Protein AF-A0A3C1BWC9-F1 (afdb_monomer_lite)

Sequence (144 aa):
LRQGKELYAQNLLEGIDTAGIYCAEALERRRLLLLGQVSGEPRAAAGLPSLDEELLLRAREALAENDPSRAARLLDAMEVRDSPRWMLLRGLACMGRKEYADAVSCLRLAEGSFPEQAIPKLELCYRELKDYQNAYFYACKQKK

Secondary structure (DSSP, 8-state):
-HHHHHHHHHHHHHT---TT-TTHHHHHHHH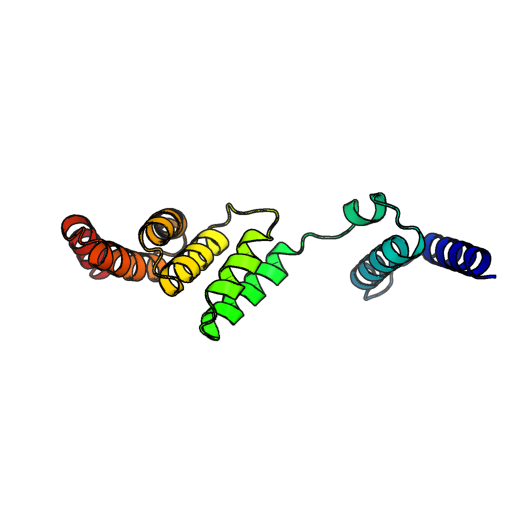HHHHHHHH--GGGGGGSPP-HHHHHHHHHHHHHTT-HHHHHHHHTT-S---SHHHHHHHHHHHHHTT-HHHHHHHHHHHTTT-HHHHHHHHHHHHHHTT-HHHHHHHHHHHT-

Structure (mmCIF, N/CA/C/O backbone):
data_AF-A0A3C1BWC9-F1
#
_entry.id   AF-A0A3C1BWC9-F1
#
loop_
_atom_site.group_PDB
_atom_site.id
_atom_site.type_symbol
_atom_site.label_atom_id
_atom_site.label_alt_id
_atom_site.label_comp_id
_atom_site.label_asym_id
_atom_site.label_entity_id
_atom_site.label_seq_id
_atom_site.pdbx_PDB_ins_code
_atom_site.Cartn_x
_atom_site.Cartn_y
_atom_site.Cartn_z
_atom_site.occupancy
_atom_site.B_iso_or_equiv
_atom_site.auth_seq_id
_atom_site.auth_comp_id
_atom_site.auth_asym_id
_atom_site.auth_atom_id
_atom_site.pdbx_PDB_model_num
ATOM 1 N N . LEU A 1 1 ? 20.214 12.721 -40.515 1.00 63.00 1 LEU A N 1
ATOM 2 C CA . LEU A 1 1 ? 21.241 12.546 -39.452 1.00 63.00 1 LEU A CA 1
ATOM 3 C C . LEU A 1 1 ? 20.676 11.974 -38.146 1.00 63.00 1 LEU A C 1
ATOM 5 O O . LEU A 1 1 ? 21.278 11.032 -37.657 1.00 63.00 1 LEU A O 1
ATOM 9 N N . ARG A 1 2 ? 19.567 12.484 -37.575 1.00 63.06 2 ARG A N 1
ATOM 10 C CA . ARG A 1 2 ? 18.980 11.937 -36.323 1.00 63.06 2 ARG A CA 1
A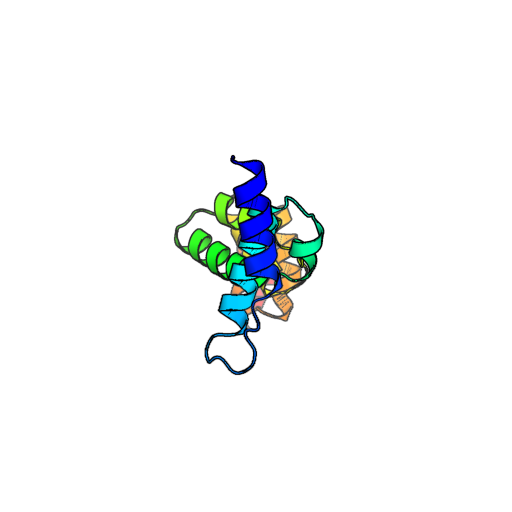TOM 11 C C . ARG A 1 2 ? 18.447 10.502 -36.458 1.00 63.06 2 ARG A C 1
ATOM 13 O O . ARG A 1 2 ? 18.918 9.638 -35.737 1.00 63.06 2 ARG A O 1
ATOM 20 N N . GLN A 1 3 ? 17.628 10.233 -37.475 1.00 66.69 3 GLN A N 1
ATOM 21 C CA . GLN A 1 3 ? 17.082 8.890 -37.742 1.00 66.69 3 GLN A CA 1
ATOM 22 C C . GLN A 1 3 ? 18.167 7.808 -37.917 1.00 66.69 3 GLN A C 1
ATOM 24 O O . GLN A 1 3 ? 18.030 6.696 -37.426 1.00 66.69 3 GLN A O 1
ATOM 29 N N . GLY A 1 4 ? 19.299 8.138 -38.550 1.00 77.19 4 GLY A N 1
ATOM 30 C CA . GLY A 1 4 ? 20.422 7.199 -38.686 1.00 77.19 4 GLY A CA 1
ATOM 31 C C . GLY A 1 4 ? 21.150 6.902 -37.368 1.00 77.19 4 GLY A C 1
ATOM 32 O O . GLY A 1 4 ? 21.713 5.825 -37.214 1.00 77.19 4 GLY A O 1
ATOM 33 N N . LYS A 1 5 ? 21.126 7.834 -36.404 1.00 81.75 5 LYS A N 1
ATOM 34 C CA . LYS A 1 5 ? 21.700 7.625 -35.065 1.00 81.75 5 LYS A CA 1
ATOM 35 C C . LYS A 1 5 ? 20.786 6.774 -34.184 1.00 81.75 5 LYS A C 1
ATOM 37 O O . LYS A 1 5 ? 21.292 5.967 -33.416 1.00 81.75 5 LYS A O 1
ATOM 42 N N . GLU A 1 6 ? 19.473 6.943 -34.310 1.00 82.62 6 GLU A N 1
ATOM 43 C CA . GLU A 1 6 ? 18.463 6.160 -33.582 1.00 82.62 6 GLU A CA 1
ATOM 44 C C . GLU A 1 6 ? 18.486 4.691 -34.019 1.00 82.62 6 GLU A C 1
ATOM 46 O O . GLU A 1 6 ? 18.615 3.813 -33.172 1.00 82.62 6 GLU A O 1
ATOM 51 N N . LEU A 1 7 ? 18.513 4.425 -35.330 1.00 82.88 7 LEU A N 1
ATOM 52 C CA . LEU A 1 7 ? 18.653 3.064 -35.870 1.00 82.88 7 LEU A CA 1
ATOM 53 C C . LEU A 1 7 ? 19.965 2.393 -35.437 1.00 82.88 7 LEU A C 1
ATOM 55 O O . LEU A 1 7 ? 19.985 1.219 -35.079 1.00 82.88 7 LEU A O 1
ATOM 59 N N . TYR A 1 8 ? 21.071 3.143 -35.427 1.00 85.12 8 TYR A N 1
ATOM 60 C CA . TYR A 1 8 ? 22.351 2.633 -34.937 1.00 85.12 8 TYR A CA 1
ATOM 61 C C . TYR A 1 8 ? 22.305 2.295 -33.439 1.00 85.12 8 TYR A C 1
ATOM 63 O O . TYR A 1 8 ? 22.788 1.241 -33.028 1.00 85.12 8 TYR A O 1
ATOM 71 N N . ALA A 1 9 ? 21.708 3.169 -32.624 1.00 85.69 9 ALA A N 1
ATOM 72 C CA . ALA A 1 9 ? 21.559 2.947 -31.189 1.00 85.69 9 ALA A CA 1
ATOM 73 C C . ALA A 1 9 ? 20.651 1.747 -30.884 1.00 85.69 9 ALA A C 1
ATOM 75 O O . ALA A 1 9 ? 20.970 0.964 -29.992 1.00 85.69 9 ALA A O 1
ATOM 76 N N . GLN A 1 10 ? 19.568 1.570 -31.643 1.00 85.88 10 GLN A N 1
ATOM 77 C CA . GLN A 1 10 ? 18.687 0.412 -31.528 1.00 85.88 10 GLN A CA 1
ATOM 78 C C . GLN A 1 10 ? 19.434 -0.892 -31.833 1.00 85.88 10 GLN A C 1
ATOM 80 O O . GLN A 1 10 ? 19.458 -1.777 -30.984 1.00 85.88 10 GLN A O 1
ATOM 85 N N . ASN A 1 11 ? 20.123 -0.976 -32.977 1.00 87.12 11 ASN A N 1
ATOM 86 C CA . ASN A 1 11 ? 20.897 -2.166 -33.353 1.00 87.12 11 ASN A CA 1
ATOM 87 C C . ASN A 1 11 ? 21.972 -2.511 -32.311 1.00 87.12 11 ASN A C 1
ATOM 89 O O . ASN A 1 11 ? 22.199 -3.682 -32.011 1.00 87.12 11 ASN A O 1
ATOM 93 N N . LEU A 1 12 ? 22.629 -1.492 -31.743 1.00 89.00 12 LEU A N 1
ATOM 94 C CA . LEU A 1 12 ? 23.609 -1.691 -30.679 1.00 89.00 12 LEU A CA 1
ATOM 95 C C . LEU A 1 12 ? 22.951 -2.302 -29.442 1.00 89.00 12 LEU A C 1
ATOM 97 O O . LEU A 1 12 ? 23.474 -3.265 -28.900 1.00 89.00 12 LEU A O 1
ATOM 101 N N . LEU A 1 13 ? 21.816 -1.756 -29.003 1.00 87.25 13 LEU A N 1
ATOM 102 C CA . LEU A 1 13 ? 21.103 -2.255 -27.833 1.00 87.25 13 LEU A CA 1
ATOM 103 C C . LEU A 1 13 ? 20.559 -3.670 -28.069 1.00 87.25 13 LEU A C 1
ATOM 105 O O . LEU A 1 13 ? 20.697 -4.512 -27.191 1.00 87.25 13 LEU A O 1
ATOM 109 N N . GLU A 1 14 ? 20.004 -3.980 -29.239 1.00 86.19 14 GLU A N 1
ATOM 110 C CA . GLU A 1 14 ? 19.494 -5.319 -29.575 1.00 86.19 14 GLU A CA 1
ATOM 111 C C . GLU A 1 14 ? 20.596 -6.392 -29.607 1.00 86.19 14 GLU A C 1
ATOM 113 O O . GLU A 1 14 ? 20.341 -7.532 -29.227 1.00 86.19 14 GLU A O 1
ATOM 118 N N . GLY A 1 15 ? 21.831 -6.027 -29.963 1.00 83.62 15 GLY A N 1
ATOM 119 C CA . GLY A 1 15 ? 22.965 -6.953 -30.032 1.00 83.62 15 GLY A CA 1
ATOM 120 C C . GLY A 1 15 ? 23.706 -7.225 -28.716 1.00 83.62 15 GLY A C 1
ATOM 121 O O . GLY A 1 15 ? 24.631 -8.034 -28.717 1.00 83.62 15 GLY A O 1
ATOM 122 N N . ILE A 1 16 ? 23.362 -6.556 -27.607 1.00 84.81 16 ILE A N 1
ATOM 123 C CA . ILE A 1 16 ? 24.042 -6.770 -26.317 1.00 84.81 16 ILE A CA 1
ATOM 124 C C . ILE A 1 16 ? 23.584 -8.092 -25.693 1.00 84.81 16 ILE A C 1
ATOM 126 O O . ILE A 1 16 ? 22.400 -8.266 -25.408 1.00 84.81 16 ILE A O 1
ATOM 130 N N . ASP A 1 17 ? 24.547 -8.968 -25.408 1.00 82.75 17 ASP A N 1
ATOM 131 C CA . ASP A 1 17 ? 24.380 -10.126 -24.530 1.00 82.75 17 ASP A CA 1
ATOM 132 C C . ASP A 1 17 ? 24.937 -9.795 -23.137 1.00 82.75 17 ASP A C 1
ATOM 134 O O . ASP A 1 17 ? 26.096 -9.399 -22.988 1.00 82.75 17 ASP A O 1
ATOM 138 N N . THR A 1 18 ? 24.088 -9.901 -22.117 1.00 80.00 18 THR A N 1
ATOM 139 C CA . THR A 1 18 ? 24.426 -9.618 -20.715 1.00 80.00 18 THR A CA 1
ATOM 140 C C . THR A 1 18 ? 24.642 -10.891 -19.888 1.00 80.00 18 THR A C 1
ATOM 142 O O . THR A 1 18 ? 24.887 -10.801 -18.680 1.00 80.00 18 THR A O 1
ATOM 145 N N . ALA A 1 19 ? 24.585 -12.076 -20.510 1.00 78.50 19 ALA A N 1
ATOM 146 C CA . ALA A 1 19 ? 24.716 -13.353 -19.821 1.00 78.50 19 ALA A CA 1
ATOM 147 C C . ALA A 1 19 ? 26.056 -13.485 -19.070 1.00 78.50 19 ALA A C 1
ATOM 149 O O . ALA A 1 19 ? 27.131 -13.190 -19.588 1.00 78.50 19 ALA A O 1
ATOM 150 N N . GLY A 1 20 ? 25.992 -13.951 -17.819 1.00 80.06 20 GLY A N 1
ATOM 151 C CA . GLY A 1 20 ? 27.175 -14.225 -16.992 1.00 80.06 20 GLY A CA 1
ATOM 152 C C . GLY A 1 20 ? 27.821 -13.004 -16.322 1.00 80.06 20 GLY A C 1
ATOM 153 O O . GLY A 1 20 ? 28.817 -13.159 -15.617 1.00 80.06 20 GLY A O 1
ATOM 154 N N . ILE A 1 21 ? 27.265 -11.799 -16.489 1.00 88.06 21 ILE A N 1
ATOM 155 C CA . ILE A 1 21 ? 27.761 -10.582 -15.831 1.00 88.06 21 ILE A CA 1
ATOM 156 C C . ILE A 1 21 ? 27.139 -10.449 -14.431 1.00 88.06 21 ILE A C 1
ATOM 158 O O . ILE A 1 21 ? 25.937 -10.625 -14.257 1.00 88.06 21 ILE A O 1
ATOM 162 N N . TYR A 1 22 ? 27.943 -10.051 -13.438 1.00 81.69 22 TYR A N 1
ATOM 163 C CA . TYR A 1 22 ? 27.532 -9.858 -12.032 1.00 81.69 22 TYR A CA 1
ATOM 164 C C . TYR A 1 22 ? 26.291 -8.952 -11.834 1.00 81.69 22 TYR A C 1
ATOM 166 O O . TYR A 1 22 ? 25.583 -9.092 -10.845 1.00 81.69 22 TYR A O 1
ATOM 174 N N . CYS A 1 23 ? 25.985 -8.064 -12.788 1.00 85.25 23 CYS A N 1
ATOM 175 C CA . CYS A 1 23 ? 24.826 -7.161 -12.762 1.00 85.25 23 CYS A CA 1
ATOM 176 C C . CYS A 1 23 ? 23.882 -7.352 -13.965 1.00 85.25 23 CYS A C 1
ATOM 178 O O . CYS A 1 23 ? 23.272 -6.377 -14.413 1.00 85.25 23 CYS A O 1
ATOM 180 N N . ALA A 1 24 ? 23.792 -8.566 -14.519 1.00 87.31 24 ALA A N 1
ATOM 181 C CA . ALA A 1 24 ? 23.034 -8.844 -15.743 1.00 87.31 24 ALA A CA 1
ATOM 182 C C . ALA A 1 24 ? 21.596 -8.292 -15.700 1.00 87.31 24 ALA A C 1
ATOM 184 O O . ALA A 1 24 ? 21.199 -7.561 -16.600 1.00 87.31 24 ALA A O 1
ATOM 185 N N . GLU A 1 25 ? 20.851 -8.528 -14.617 1.00 85.38 25 GLU A N 1
ATOM 186 C CA . GLU A 1 25 ? 19.454 -8.081 -14.479 1.00 85.38 25 GLU A CA 1
ATOM 187 C C . GLU A 1 25 ? 19.299 -6.552 -14.477 1.00 85.38 25 GLU A C 1
ATOM 189 O O . GLU A 1 25 ? 18.413 -5.996 -15.130 1.00 85.38 25 GLU A O 1
ATOM 194 N N . ALA A 1 26 ? 20.182 -5.841 -13.769 1.00 87.19 26 ALA A N 1
ATOM 195 C CA . ALA A 1 26 ? 20.150 -4.381 -13.712 1.00 87.19 26 ALA A CA 1
ATOM 196 C C . ALA A 1 26 ? 20.517 -3.753 -15.067 1.00 87.19 26 ALA A C 1
ATOM 198 O O . ALA A 1 26 ? 19.925 -2.747 -15.475 1.00 87.19 26 ALA A O 1
ATOM 199 N N . LEU A 1 27 ? 21.479 -4.356 -15.773 1.00 88.94 27 LEU A N 1
ATOM 200 C CA . LEU A 1 27 ? 21.873 -3.952 -17.121 1.00 88.94 27 LEU A CA 1
ATOM 201 C C . LEU A 1 27 ? 20.758 -4.226 -18.129 1.00 88.94 27 LEU A C 1
ATOM 203 O O . LEU A 1 27 ? 20.469 -3.355 -18.947 1.00 88.94 27 LEU A O 1
ATOM 207 N N . GLU A 1 28 ? 20.084 -5.369 -18.022 1.00 88.25 28 GLU A N 1
ATOM 208 C CA . GLU A 1 28 ? 18.958 -5.724 -18.883 1.00 88.25 28 GLU A CA 1
ATOM 209 C C . GLU A 1 28 ? 17.777 -4.769 -18.679 1.00 88.25 28 GLU A C 1
ATOM 211 O O . GLU A 1 28 ? 17.258 -4.198 -19.639 1.00 88.25 28 GLU A O 1
ATOM 216 N N . ARG A 1 29 ? 17.425 -4.459 -17.423 1.00 88.44 29 ARG A N 1
ATOM 217 C CA . ARG A 1 29 ? 16.418 -3.430 -17.113 1.00 88.44 29 ARG A CA 1
ATOM 218 C C . ARG A 1 29 ? 16.784 -2.089 -17.753 1.00 88.44 29 ARG A C 1
ATOM 220 O O . ARG A 1 29 ? 15.933 -1.428 -18.349 1.00 88.44 29 ARG A O 1
ATOM 227 N N . ARG A 1 30 ? 18.049 -1.663 -17.652 1.00 88.88 30 ARG A N 1
ATOM 228 C CA . ARG A 1 30 ? 18.507 -0.400 -18.253 1.00 88.88 30 ARG A CA 1
ATOM 229 C C . ARG A 1 30 ? 18.454 -0.438 -19.779 1.00 88.88 30 ARG A C 1
ATOM 231 O O . ARG A 1 30 ? 18.047 0.555 -20.381 1.00 88.88 30 ARG A O 1
ATOM 238 N N . ARG A 1 31 ? 18.843 -1.556 -20.388 1.00 88.50 31 ARG A N 1
ATOM 239 C CA . ARG A 1 31 ? 18.776 -1.794 -21.831 1.00 88.50 31 ARG A CA 1
ATOM 240 C C . ARG A 1 31 ? 17.341 -1.668 -22.339 1.00 88.50 31 ARG A C 1
ATOM 242 O O . ARG A 1 31 ? 17.113 -0.898 -23.265 1.00 88.50 31 ARG A O 1
ATOM 249 N N . LEU A 1 32 ? 16.378 -2.321 -21.687 1.00 88.38 32 LEU A N 1
ATOM 250 C CA . LEU A 1 32 ? 14.954 -2.233 -22.034 1.00 88.38 32 LEU A CA 1
ATOM 251 C C . LEU A 1 32 ? 14.408 -0.801 -21.929 1.00 88.38 32 LEU A C 1
ATOM 253 O O . LEU A 1 32 ? 13.709 -0.338 -22.830 1.00 88.38 32 LEU A O 1
ATOM 257 N N . LEU A 1 33 ? 14.772 -0.063 -20.873 1.00 89.38 33 LEU A N 1
ATOM 258 C CA . LEU A 1 33 ? 14.383 1.347 -20.725 1.00 89.38 33 LEU A CA 1
ATOM 259 C C . LEU A 1 33 ? 14.940 2.228 -21.852 1.00 89.38 33 LEU A C 1
ATOM 261 O O . LEU A 1 33 ? 14.235 3.100 -22.354 1.00 89.38 33 LEU A O 1
ATOM 265 N N . LEU A 1 34 ? 16.198 2.012 -22.248 1.00 89.56 34 LEU A N 1
ATOM 266 C CA . LEU A 1 34 ? 16.821 2.749 -23.350 1.00 89.56 34 LEU A CA 1
ATOM 267 C C . LEU A 1 34 ? 16.204 2.376 -24.701 1.00 89.56 34 LEU A C 1
ATOM 269 O O . LEU A 1 34 ? 15.958 3.264 -25.512 1.00 89.56 34 LEU A O 1
ATOM 273 N N . LEU A 1 35 ? 15.901 1.094 -24.924 1.00 87.50 35 LEU A N 1
ATOM 274 C CA . LEU A 1 35 ? 15.201 0.636 -26.125 1.00 87.50 35 LEU A CA 1
ATOM 275 C C . LEU A 1 35 ? 13.852 1.343 -26.268 1.00 87.50 35 LEU A C 1
ATOM 277 O O . LEU A 1 35 ? 13.605 1.956 -27.301 1.00 87.50 35 LEU A O 1
ATOM 281 N N . GLY A 1 36 ? 13.036 1.371 -25.209 1.00 86.44 36 GLY A N 1
ATOM 282 C CA . GLY A 1 36 ? 11.754 2.083 -25.222 1.00 86.44 36 GLY A CA 1
ATOM 283 C C . GLY A 1 36 ? 11.877 3.586 -25.519 1.00 86.44 36 GLY A C 1
ATOM 284 O O . GLY A 1 36 ? 10.993 4.158 -26.150 1.00 86.44 36 GLY A O 1
ATOM 285 N N . GLN A 1 37 ? 12.982 4.230 -25.122 1.00 85.44 37 GLN A N 1
ATOM 286 C CA . GLN A 1 37 ? 13.248 5.643 -25.428 1.00 85.44 37 GLN A CA 1
ATOM 287 C C . GLN A 1 37 ? 13.665 5.886 -26.884 1.00 85.44 37 GLN A C 1
ATOM 289 O O . GLN A 1 37 ? 13.359 6.946 -27.426 1.00 85.44 37 GLN A O 1
ATOM 294 N N . VAL A 1 38 ? 14.389 4.944 -27.497 1.00 85.00 38 VAL A N 1
ATOM 295 C CA . VAL A 1 38 ? 14.936 5.087 -28.856 1.00 85.00 38 VAL A CA 1
ATOM 296 C C . VAL A 1 38 ? 13.924 4.671 -29.917 1.00 85.00 38 VAL A C 1
ATOM 298 O O . VAL A 1 38 ? 13.749 5.389 -30.897 1.00 85.00 38 VAL A O 1
ATOM 301 N N . SER A 1 39 ? 13.265 3.524 -29.738 1.00 71.31 39 SER A N 1
ATOM 302 C CA . SER A 1 39 ? 12.367 2.960 -30.750 1.00 71.31 39 SER A CA 1
ATOM 303 C C . SER A 1 39 ? 10.903 3.350 -30.544 1.00 71.31 39 SER A C 1
ATOM 305 O O . SER A 1 39 ? 10.099 3.217 -31.464 1.00 71.31 39 SER A O 1
ATOM 307 N N . GLY A 1 40 ? 10.533 3.828 -29.348 1.00 65.81 40 GLY A N 1
ATOM 308 C CA . GLY A 1 40 ? 9.135 4.076 -28.985 1.00 65.81 40 GLY A CA 1
ATOM 309 C C . GLY A 1 40 ? 8.275 2.806 -28.985 1.00 65.81 40 GLY A C 1
ATOM 310 O O . GLY A 1 40 ? 7.048 2.904 -28.937 1.00 65.81 40 GLY A O 1
ATOM 311 N N . GLU A 1 41 ? 8.886 1.616 -29.067 1.00 62.28 41 GLU A N 1
ATOM 312 C CA . GLU A 1 41 ? 8.131 0.375 -29.165 1.00 62.28 41 GLU A CA 1
ATOM 313 C C . GLU A 1 41 ? 7.490 -0.004 -27.819 1.00 62.28 41 GLU A C 1
ATOM 315 O O . GLU A 1 41 ? 8.192 -0.184 -26.818 1.00 62.28 41 GLU A O 1
ATOM 320 N N . PRO A 1 42 ? 6.164 -0.238 -27.784 1.00 59.38 42 PRO A N 1
ATOM 321 C CA . PRO A 1 42 ? 5.443 -0.591 -26.559 1.00 59.38 42 PRO A CA 1
ATOM 322 C C . PRO A 1 42 ? 5.805 -1.984 -26.020 1.00 59.38 42 PRO A C 1
ATOM 324 O O . PRO A 1 42 ? 5.446 -2.328 -24.897 1.00 59.38 42 PRO A O 1
ATOM 327 N N . ARG A 1 43 ? 6.522 -2.803 -26.801 1.00 63.12 43 ARG A N 1
ATOM 328 C CA . ARG A 1 43 ? 6.872 -4.187 -26.446 1.00 63.12 43 ARG A CA 1
ATOM 329 C C . ARG A 1 43 ? 7.983 -4.285 -25.402 1.00 63.12 43 ARG A C 1
ATOM 331 O O . ARG A 1 43 ? 8.006 -5.261 -24.660 1.00 63.12 43 ARG A O 1
ATOM 338 N N . ALA A 1 44 ? 8.846 -3.273 -25.286 1.00 67.81 44 ALA A N 1
ATOM 339 C CA . ALA A 1 44 ? 9.927 -3.271 -24.296 1.00 67.81 44 ALA A CA 1
ATOM 340 C C . ALA A 1 44 ? 9.405 -3.232 -22.846 1.00 67.81 44 ALA A C 1
ATOM 342 O O . ALA A 1 44 ? 10.076 -3.715 -21.937 1.00 67.81 44 ALA A O 1
ATOM 343 N N . ALA A 1 45 ? 8.193 -2.705 -22.631 1.00 71.12 45 ALA A N 1
ATOM 344 C CA . ALA A 1 45 ? 7.593 -2.601 -21.304 1.00 71.12 45 ALA A CA 1
ATOM 345 C C . ALA A 1 45 ? 7.240 -3.966 -20.692 1.00 71.12 45 ALA A C 1
ATOM 347 O O . ALA A 1 45 ? 7.346 -4.124 -19.483 1.00 71.12 45 ALA A O 1
ATOM 348 N N . ALA A 1 46 ? 6.887 -4.966 -21.509 1.00 78.44 46 ALA A N 1
ATOM 349 C CA . ALA A 1 46 ? 6.505 -6.294 -21.020 1.00 78.44 46 ALA A CA 1
ATOM 350 C C . ALA A 1 46 ? 7.667 -7.065 -20.365 1.00 78.44 46 ALA A C 1
ATOM 352 O O . ALA A 1 46 ? 7.428 -7.992 -19.598 1.00 78.44 46 ALA A O 1
ATOM 353 N N . GLY A 1 47 ? 8.916 -6.697 -20.674 1.00 80.69 47 GLY A N 1
ATOM 354 C CA . GLY A 1 47 ? 10.110 -7.281 -20.059 1.00 80.69 47 GLY A CA 1
ATOM 355 C C . GLY A 1 47 ? 10.573 -6.562 -18.790 1.00 80.69 47 GLY A C 1
ATOM 356 O O . GLY A 1 47 ? 11.539 -7.001 -18.168 1.00 80.69 47 GLY A O 1
ATOM 357 N N . LEU A 1 48 ? 9.940 -5.445 -18.414 1.00 86.00 48 LEU A N 1
ATOM 358 C CA . LEU A 1 48 ? 10.307 -4.725 -17.199 1.00 86.00 48 LEU A CA 1
ATOM 359 C C . LEU A 1 48 ? 9.696 -5.413 -15.970 1.00 86.00 48 LEU A C 1
ATOM 361 O O . LEU A 1 48 ? 8.536 -5.821 -16.012 1.00 86.00 48 LEU A O 1
ATOM 365 N N . PRO A 1 49 ? 10.449 -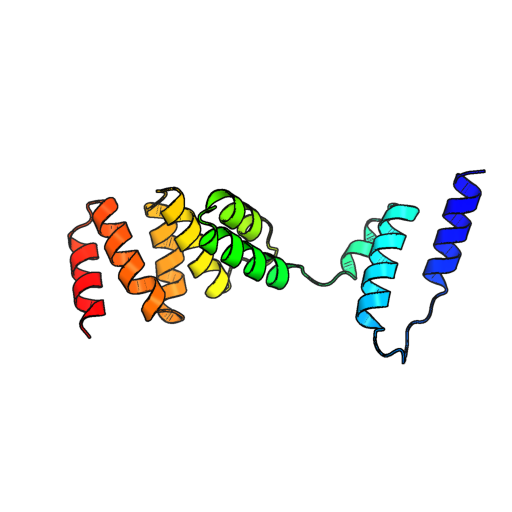5.522 -14.862 1.00 88.94 49 PRO A N 1
ATOM 366 C CA . PRO A 1 49 ? 9.888 -6.008 -13.611 1.00 88.94 49 PRO A CA 1
ATOM 367 C C . PRO A 1 49 ? 8.864 -5.010 -13.057 1.00 88.94 49 PRO A C 1
ATOM 369 O O . PRO A 1 49 ? 8.970 -3.801 -13.296 1.00 88.94 49 PRO A O 1
ATOM 372 N N . SER A 1 50 ? 7.915 -5.522 -12.270 1.00 91.25 50 SER A N 1
ATOM 373 C CA . SER A 1 50 ? 6.959 -4.694 -11.530 1.00 91.25 50 SER A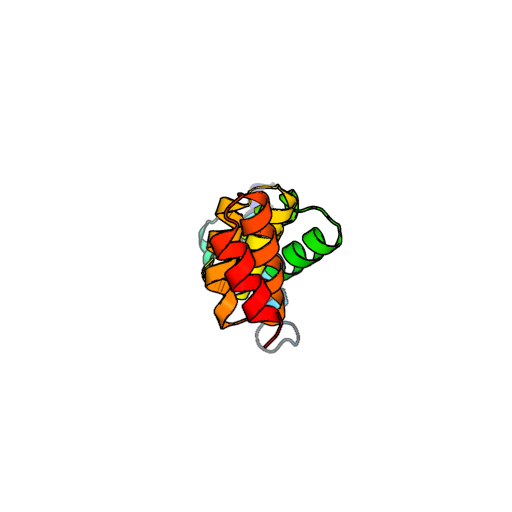 CA 1
ATOM 374 C C . SER A 1 50 ? 7.680 -3.730 -10.583 1.00 91.25 50 SER A C 1
ATOM 376 O O . SER A 1 50 ? 8.734 -4.057 -10.034 1.00 91.25 50 SER A O 1
ATOM 378 N N . LEU A 1 51 ? 7.100 -2.544 -10.387 1.00 93.81 51 LEU A N 1
ATOM 379 C CA . LEU A 1 51 ? 7.622 -1.498 -9.496 1.00 93.81 51 LEU A CA 1
ATOM 380 C C . LEU A 1 51 ? 6.987 -1.526 -8.099 1.00 93.81 51 LEU A C 1
ATOM 382 O O . LEU A 1 51 ? 7.216 -0.626 -7.290 1.00 93.81 51 LEU A O 1
ATOM 386 N N . ASP A 1 52 ? 6.137 -2.514 -7.833 1.00 95.75 52 ASP A N 1
ATOM 387 C CA . ASP A 1 52 ? 5.257 -2.548 -6.669 1.00 95.75 52 ASP A CA 1
ATOM 388 C C . ASP A 1 52 ? 6.015 -2.526 -5.330 1.00 95.75 52 ASP A C 1
ATOM 390 O O . ASP A 1 52 ? 5.607 -1.821 -4.404 1.00 95.75 52 ASP A O 1
ATOM 394 N N . GLU A 1 53 ? 7.158 -3.209 -5.224 1.00 94.25 53 GLU A N 1
ATOM 395 C CA . GLU A 1 53 ? 7.998 -3.174 -4.016 1.00 94.25 53 GLU A CA 1
ATOM 396 C C . GLU A 1 53 ? 8.648 -1.794 -3.810 1.00 94.25 53 GLU A C 1
ATOM 398 O O . GLU A 1 53 ? 8.631 -1.256 -2.695 1.00 94.25 53 GLU A O 1
ATOM 403 N N . GLU A 1 54 ? 9.168 -1.161 -4.872 1.00 96.06 54 GLU A N 1
ATOM 404 C CA . GLU A 1 54 ? 9.705 0.201 -4.776 1.00 96.06 54 GLU A CA 1
ATOM 405 C C . GLU A 1 54 ? 8.610 1.224 -4.425 1.00 96.06 54 GLU A C 1
ATOM 407 O O . GLU A 1 54 ? 8.851 2.154 -3.645 1.00 96.06 54 GLU A O 1
ATOM 412 N N . LEU A 1 55 ? 7.401 1.059 -4.971 1.00 97.88 55 LEU A N 1
ATOM 413 C CA . LEU A 1 55 ? 6.247 1.905 -4.666 1.00 97.88 55 LEU A CA 1
ATOM 414 C C . LEU A 1 55 ? 5.785 1.728 -3.215 1.00 97.88 55 LEU A C 1
ATOM 416 O O . LEU A 1 55 ? 5.561 2.732 -2.536 1.00 97.88 55 LEU A O 1
ATOM 420 N N . LEU A 1 56 ? 5.722 0.494 -2.704 1.00 97.25 56 LEU A N 1
ATOM 421 C CA . LEU A 1 56 ? 5.408 0.205 -1.298 1.00 97.25 56 LEU A CA 1
ATOM 422 C C . LEU A 1 56 ? 6.411 0.844 -0.340 1.00 97.25 56 LEU A C 1
ATOM 424 O O . LEU A 1 56 ? 6.018 1.428 0.675 1.00 97.25 56 LEU A O 1
ATOM 428 N N . LEU A 1 57 ? 7.708 0.727 -0.638 1.00 97.81 57 LEU A N 1
ATOM 429 C CA . LEU A 1 57 ? 8.759 1.339 0.171 1.00 97.81 57 LEU A CA 1
ATOM 430 C C . LEU A 1 57 ? 8.586 2.861 0.224 1.00 97.81 57 LEU A C 1
ATOM 432 O O . LEU A 1 57 ? 8.496 3.430 1.311 1.00 97.81 57 LEU A O 1
ATOM 436 N N . ARG A 1 58 ? 8.447 3.509 -0.936 1.00 98.31 58 ARG A N 1
ATOM 437 C CA . ARG A 1 58 ? 8.287 4.968 -1.022 1.00 98.31 58 ARG A CA 1
ATOM 438 C C . ARG A 1 58 ? 6.984 5.463 -0.404 1.00 98.31 58 ARG A C 1
ATOM 440 O O . ARG A 1 58 ? 6.959 6.545 0.174 1.00 98.31 58 ARG A O 1
ATOM 447 N N . ALA A 1 59 ? 5.898 4.699 -0.512 1.00 98.06 59 ALA A N 1
ATOM 448 C CA . ALA A 1 59 ? 4.630 5.045 0.124 1.00 98.06 59 ALA A CA 1
ATOM 449 C C . ALA A 1 59 ? 4.758 5.051 1.652 1.00 98.06 59 ALA A C 1
ATOM 451 O O . ALA A 1 59 ? 4.238 5.944 2.317 1.00 98.06 59 ALA A O 1
ATOM 452 N N . ARG A 1 60 ? 5.493 4.084 2.209 1.00 97.81 60 ARG A N 1
ATOM 453 C CA . ARG A 1 60 ? 5.785 4.012 3.644 1.00 97.81 60 ARG A CA 1
ATOM 454 C C . ARG A 1 60 ? 6.632 5.192 4.116 1.00 97.81 60 ARG A C 1
ATOM 456 O O . ARG A 1 60 ? 6.316 5.778 5.145 1.00 97.81 60 ARG A O 1
ATOM 463 N N . GLU A 1 61 ? 7.669 5.553 3.362 1.00 98.12 61 GLU A N 1
ATOM 464 C CA . GLU A 1 61 ? 8.493 6.736 3.649 1.00 98.12 61 GLU A CA 1
ATOM 465 C C . GLU A 1 61 ? 7.663 8.021 3.585 1.00 98.12 61 GLU A C 1
ATOM 467 O O . GLU A 1 61 ? 7.715 8.824 4.510 1.00 98.12 61 GLU A O 1
ATOM 472 N N . ALA A 1 62 ? 6.804 8.171 2.572 1.00 98.19 62 ALA A N 1
ATOM 473 C CA . ALA A 1 62 ? 5.904 9.318 2.467 1.00 98.19 62 ALA A CA 1
ATOM 474 C C . ALA A 1 62 ? 4.949 9.428 3.673 1.00 98.19 62 ALA A C 1
ATOM 476 O O . ALA A 1 62 ? 4.692 10.529 4.153 1.00 98.19 62 ALA A O 1
ATOM 477 N N . LEU A 1 63 ? 4.458 8.306 4.214 1.00 97.56 63 LEU A N 1
ATOM 478 C CA . LEU A 1 63 ? 3.675 8.317 5.457 1.00 97.56 63 LEU A CA 1
ATOM 479 C C . LEU A 1 63 ? 4.514 8.726 6.675 1.00 97.56 63 LEU A C 1
ATOM 481 O O . LEU A 1 63 ? 4.009 9.451 7.530 1.00 97.56 63 LEU A O 1
ATOM 485 N N . ALA A 1 64 ? 5.776 8.296 6.757 1.00 97.00 64 ALA A N 1
ATOM 486 C CA . ALA A 1 64 ? 6.691 8.710 7.824 1.00 97.00 64 ALA A CA 1
ATOM 487 C C . ALA A 1 64 ? 7.026 10.213 7.755 1.00 97.00 64 ALA A C 1
ATOM 489 O O . ALA A 1 64 ? 7.164 10.861 8.789 1.00 97.00 64 ALA A O 1
ATOM 490 N N . GLU A 1 65 ? 7.074 10.778 6.547 1.00 97.12 65 GLU A N 1
ATOM 491 C CA . GLU A 1 65 ? 7.221 12.216 6.273 1.00 97.12 65 GLU A CA 1
ATOM 492 C C . GLU A 1 65 ? 5.913 13.013 6.458 1.00 97.12 65 GLU A C 1
ATOM 494 O O . GLU A 1 65 ? 5.889 14.223 6.233 1.00 97.12 65 GLU A O 1
ATOM 499 N N . ASN A 1 66 ? 4.824 12.361 6.885 1.00 96.06 66 ASN A N 1
ATOM 500 C CA . ASN A 1 66 ? 3.492 12.951 7.042 1.00 96.06 66 ASN A CA 1
ATOM 501 C C . ASN A 1 66 ? 2.902 13.528 5.733 1.00 96.06 66 ASN A C 1
ATOM 503 O O . ASN A 1 66 ? 2.158 14.510 5.755 1.00 96.06 66 ASN A O 1
ATOM 507 N N . ASP A 1 67 ? 3.186 12.891 4.591 1.00 97.94 67 ASP A N 1
ATOM 508 C CA . ASP A 1 67 ? 2.568 13.169 3.286 1.00 97.94 67 ASP A CA 1
ATOM 509 C C . ASP A 1 67 ? 1.640 12.012 2.846 1.00 97.94 67 ASP A C 1
ATOM 511 O O . ASP A 1 67 ? 1.983 11.181 1.990 1.00 97.94 67 ASP A O 1
ATOM 515 N N . PRO A 1 68 ? 0.420 11.936 3.413 1.00 97.25 68 PRO A N 1
ATOM 516 C CA . PRO A 1 68 ? -0.530 10.871 3.100 1.00 97.25 68 PRO A CA 1
ATOM 517 C C . PRO A 1 68 ? -1.071 10.956 1.665 1.00 97.25 68 PRO A C 1
ATOM 519 O O . PRO A 1 68 ? -1.476 9.945 1.088 1.00 97.25 68 PRO A O 1
ATOM 522 N N . SER A 1 69 ? -1.047 12.140 1.050 1.00 97.81 69 SER A N 1
ATOM 523 C CA . SER A 1 69 ? -1.490 12.349 -0.331 1.00 97.81 69 SER A CA 1
ATOM 524 C C . SER A 1 69 ? -0.500 11.766 -1.337 1.00 97.81 69 SER A C 1
ATOM 526 O O . SER A 1 69 ? -0.902 11.172 -2.341 1.00 97.81 69 SER A O 1
ATOM 528 N N . ARG A 1 70 ? 0.806 11.912 -1.092 1.00 98.00 70 ARG A N 1
ATOM 529 C CA . ARG A 1 70 ? 1.845 11.242 -1.883 1.00 98.00 70 ARG A CA 1
ATOM 530 C C . ARG A 1 70 ? 1.809 9.734 -1.679 1.00 98.00 70 ARG A C 1
ATOM 532 O O . ARG A 1 70 ? 1.852 9.014 -2.673 1.00 98.00 70 ARG A O 1
ATOM 539 N N . ALA A 1 71 ? 1.662 9.267 -0.440 1.00 98.19 71 ALA A N 1
ATOM 540 C CA . ALA A 1 71 ? 1.539 7.841 -0.157 1.00 98.19 71 ALA A CA 1
ATOM 541 C C . ALA A 1 71 ? 0.362 7.202 -0.911 1.00 98.19 71 ALA A C 1
ATOM 543 O O . ALA A 1 71 ? 0.551 6.199 -1.594 1.00 98.19 71 ALA A O 1
ATOM 544 N N . ALA A 1 72 ? -0.824 7.821 -0.870 1.00 97.62 72 ALA A N 1
ATOM 545 C CA . ALA A 1 72 ? -1.995 7.336 -1.601 1.00 97.62 72 ALA A CA 1
ATOM 546 C C . ALA A 1 72 ? -1.735 7.237 -3.112 1.00 97.62 72 ALA A C 1
ATOM 548 O O . ALA A 1 72 ? -1.989 6.195 -3.701 1.00 97.62 72 ALA A O 1
ATOM 549 N N . ARG A 1 73 ? -1.150 8.274 -3.730 1.00 98.00 73 ARG A N 1
ATOM 550 C CA . ARG A 1 73 ? -0.835 8.263 -5.171 1.00 98.00 73 ARG A CA 1
ATOM 551 C C . ARG A 1 73 ? 0.160 7.170 -5.562 1.00 98.00 73 ARG A C 1
ATOM 553 O O . ARG A 1 73 ? 0.023 6.598 -6.635 1.00 98.00 73 ARG A O 1
ATOM 560 N N . LEU A 1 74 ? 1.153 6.892 -4.716 1.00 98.00 74 LEU A N 1
ATOM 561 C CA . LEU A 1 74 ? 2.119 5.815 -4.954 1.00 98.00 74 LEU A CA 1
ATOM 562 C C . LEU A 1 74 ? 1.445 4.439 -4.881 1.00 98.00 74 LEU A C 1
ATOM 564 O O . LEU A 1 74 ? 1.671 3.606 -5.750 1.00 98.00 74 LEU A O 1
ATOM 568 N N . LEU A 1 75 ? 0.577 4.230 -3.890 1.00 97.38 75 LEU A N 1
ATOM 569 C CA . LEU A 1 75 ? -0.185 2.988 -3.726 1.00 97.38 75 LEU A CA 1
ATOM 570 C C . LEU A 1 75 ? -1.225 2.791 -4.838 1.00 97.38 75 LEU A C 1
ATOM 572 O O . LEU A 1 75 ? -1.420 1.672 -5.304 1.00 97.38 75 LEU A O 1
ATOM 576 N N . ASP A 1 76 ? -1.865 3.869 -5.294 1.00 96.56 76 ASP A N 1
ATOM 577 C CA . ASP A 1 76 ? -2.826 3.854 -6.402 1.00 96.56 76 ASP A CA 1
ATOM 578 C C . ASP A 1 76 ? -2.137 3.659 -7.770 1.00 96.56 76 ASP A C 1
ATOM 580 O O . ASP A 1 76 ? -2.821 3.411 -8.763 1.00 96.56 76 ASP A O 1
ATOM 584 N N . ALA A 1 77 ? -0.805 3.766 -7.848 1.00 96.44 77 ALA A N 1
ATOM 585 C CA . ALA A 1 77 ? -0.020 3.497 -9.055 1.00 96.44 77 ALA A CA 1
ATOM 586 C C . ALA A 1 77 ? 0.460 2.040 -9.158 1.00 96.44 77 ALA A C 1
ATOM 588 O O . ALA A 1 77 ? 0.951 1.649 -10.213 1.00 96.44 77 ALA A O 1
ATOM 589 N N . MET A 1 78 ? 0.314 1.250 -8.091 1.00 96.62 78 MET A N 1
ATOM 590 C CA . MET A 1 78 ? 0.712 -0.157 -8.086 1.00 96.62 78 MET A CA 1
ATOM 591 C C . MET A 1 78 ? -0.168 -1.004 -9.005 1.00 96.62 78 MET A C 1
ATOM 593 O O . MET A 1 78 ? -1.364 -0.721 -9.188 1.00 96.62 78 MET A O 1
ATOM 597 N N . GLU A 1 79 ? 0.435 -2.056 -9.548 1.00 94.00 79 GLU A N 1
ATOM 598 C CA . GLU A 1 79 ? -0.223 -3.043 -10.401 1.00 94.00 79 GLU A CA 1
ATOM 599 C C . GLU A 1 79 ? -1.108 -3.965 -9.558 1.00 94.00 79 GLU A C 1
ATOM 601 O O . GLU A 1 79 ? -2.281 -4.166 -9.879 1.00 94.00 79 GLU A O 1
ATOM 606 N N . VAL A 1 80 ? -0.575 -4.457 -8.436 1.00 93.25 80 VAL A N 1
ATOM 607 C CA . VAL A 1 80 ? -1.248 -5.393 -7.534 1.00 93.25 80 VAL A CA 1
ATOM 608 C C . VAL A 1 80 ? -1.625 -4.699 -6.221 1.00 93.25 80 VAL A C 1
ATOM 610 O O . VAL A 1 80 ? -0.788 -4.163 -5.496 1.00 93.25 80 VAL A O 1
ATOM 613 N N . ARG A 1 81 ? -2.924 -4.706 -5.893 1.00 93.94 81 ARG A N 1
ATOM 614 C CA . ARG A 1 81 ? -3.510 -3.938 -4.769 1.00 93.94 81 ARG A CA 1
ATOM 615 C C . ARG A 1 81 ? -4.287 -4.805 -3.785 1.00 93.94 81 ARG A C 1
ATOM 617 O O . ARG A 1 81 ? -5.280 -4.376 -3.206 1.00 93.94 81 ARG A O 1
ATOM 624 N N . ASP A 1 82 ? -3.852 -6.043 -3.618 1.00 91.44 82 ASP A N 1
ATOM 625 C CA . ASP A 1 82 ? -4.496 -7.033 -2.753 1.00 91.44 82 ASP A CA 1
ATOM 626 C C . ASP A 1 82 ? -3.608 -7.475 -1.580 1.00 91.44 82 ASP A C 1
ATOM 628 O O . ASP A 1 82 ? -4.078 -8.156 -0.667 1.00 91.44 82 ASP A O 1
ATOM 632 N N . SER A 1 83 ? -2.336 -7.063 -1.557 1.00 94.81 83 SER A N 1
ATOM 633 C CA . SER A 1 83 ? -1.435 -7.472 -0.487 1.00 94.81 83 SER A CA 1
ATOM 634 C C . SER A 1 83 ? -1.854 -6.847 0.854 1.00 94.81 83 SER A C 1
ATOM 636 O O . SER A 1 83 ? -2.185 -5.656 0.919 1.00 94.81 83 SER A O 1
ATOM 638 N N . PRO A 1 84 ? -1.759 -7.585 1.976 1.00 96.38 84 PRO A N 1
ATOM 639 C CA . PRO A 1 84 ? -2.078 -7.032 3.291 1.00 96.38 84 PRO A CA 1
ATOM 640 C C . PRO A 1 84 ? -1.239 -5.794 3.652 1.00 96.38 84 PRO A C 1
ATOM 642 O O . PRO A 1 84 ? -1.702 -4.907 4.369 1.00 96.38 84 PRO A O 1
ATOM 645 N N . ARG A 1 85 ? 0.001 -5.707 3.141 1.00 96.50 85 ARG A N 1
ATOM 646 C CA . ARG A 1 85 ? 0.877 -4.536 3.325 1.00 96.50 85 ARG A CA 1
ATOM 647 C C . ARG A 1 85 ? 0.320 -3.315 2.604 1.00 96.50 85 ARG A C 1
ATOM 649 O O . ARG A 1 85 ? 0.295 -2.232 3.185 1.00 96.50 85 ARG A O 1
ATOM 656 N N . TRP A 1 86 ? -0.147 -3.498 1.370 1.00 97.56 86 TRP A N 1
ATOM 657 C CA . TRP A 1 86 ? -0.807 -2.444 0.610 1.00 97.56 86 TRP A CA 1
ATOM 658 C C . TRP A 1 86 ? -2.049 -1.941 1.343 1.00 97.56 86 TRP A C 1
ATOM 660 O O . TRP A 1 86 ? -2.183 -0.740 1.559 1.00 97.56 86 TRP A O 1
ATOM 670 N N . MET A 1 87 ? -2.905 -2.855 1.810 1.00 97.94 87 MET A N 1
ATOM 671 C CA . MET A 1 87 ? -4.134 -2.521 2.540 1.00 97.94 87 MET A CA 1
ATOM 672 C C . MET A 1 87 ? -3.848 -1.716 3.811 1.00 97.94 87 MET A C 1
ATOM 674 O O . MET A 1 87 ? -4.503 -0.706 4.070 1.00 97.94 87 MET A O 1
ATOM 678 N N . LEU A 1 88 ? -2.831 -2.116 4.578 1.00 98.00 88 LEU A N 1
ATOM 679 C CA . LEU A 1 88 ? -2.417 -1.390 5.774 1.00 98.00 88 LEU A CA 1
ATOM 680 C C . LEU A 1 88 ? -1.976 0.040 5.436 1.00 98.00 88 LEU A C 1
ATOM 682 O O . LEU A 1 88 ? -2.504 0.997 6.002 1.00 98.00 88 LEU A O 1
ATOM 686 N N . LEU A 1 89 ? -1.037 0.199 4.497 1.00 98.00 89 LEU A N 1
ATOM 687 C CA . LEU A 1 89 ? -0.514 1.516 4.123 1.00 98.00 89 LEU A CA 1
ATOM 688 C C . LEU A 1 89 ? -1.591 2.394 3.475 1.00 98.00 89 LEU A C 1
ATOM 690 O O . LEU A 1 89 ? -1.645 3.592 3.755 1.00 98.00 89 LEU A O 1
ATOM 694 N N . ARG A 1 90 ? -2.488 1.816 2.665 1.00 98.12 90 ARG A N 1
ATOM 695 C CA . ARG A 1 90 ? -3.603 2.554 2.058 1.00 98.12 90 ARG A CA 1
ATOM 696 C C . ARG A 1 90 ? -4.574 3.046 3.119 1.00 98.12 90 ARG A C 1
ATOM 698 O O . ARG A 1 90 ? -4.983 4.202 3.059 1.00 98.12 90 ARG A O 1
ATOM 705 N N . GLY A 1 91 ? -4.869 2.210 4.114 1.00 97.94 91 GLY A N 1
ATOM 706 C CA . GLY A 1 91 ? -5.666 2.588 5.275 1.00 97.94 91 GLY A CA 1
ATOM 707 C C . GLY A 1 91 ? -5.051 3.755 6.047 1.00 97.94 91 GLY A C 1
ATOM 708 O O . GLY A 1 91 ? -5.731 4.743 6.312 1.00 97.94 91 GLY A O 1
ATOM 709 N N . LEU A 1 92 ? -3.747 3.699 6.331 1.00 98.25 92 LEU A N 1
ATOM 710 C CA . LEU A 1 92 ? -3.021 4.792 6.989 1.00 98.25 92 LEU A CA 1
ATOM 711 C C . LEU A 1 92 ? -3.020 6.087 6.158 1.00 98.25 92 LEU A C 1
ATOM 713 O O . LEU A 1 92 ? -3.198 7.172 6.712 1.00 98.25 92 LEU A O 1
ATOM 717 N N . ALA A 1 93 ? -2.874 5.987 4.835 1.00 98.12 93 ALA A N 1
ATOM 718 C CA . ALA A 1 93 ? -2.966 7.138 3.940 1.00 98.12 93 ALA A CA 1
ATOM 719 C C . ALA A 1 93 ? -4.369 7.773 3.961 1.00 98.12 93 ALA A C 1
ATOM 721 O O . ALA A 1 93 ? -4.482 8.996 4.066 1.00 98.12 93 ALA A O 1
ATOM 722 N N . CYS A 1 94 ? -5.436 6.964 3.943 1.00 98.12 94 CYS A N 1
ATOM 723 C CA . CYS A 1 94 ? -6.811 7.449 4.115 1.00 98.12 94 CYS A CA 1
ATOM 724 C C . CYS A 1 94 ? -6.985 8.179 5.454 1.00 98.12 94 CYS A C 1
ATOM 726 O O . CYS A 1 94 ? -7.554 9.269 5.493 1.00 98.12 94 CYS A O 1
ATOM 728 N N . MET A 1 95 ? -6.449 7.627 6.550 1.00 97.81 95 MET A N 1
ATOM 729 C CA . MET A 1 95 ? -6.510 8.275 7.867 1.00 97.81 95 MET A CA 1
ATOM 730 C C . MET A 1 95 ? -5.839 9.646 7.863 1.00 97.81 95 MET A C 1
ATOM 732 O O . MET A 1 95 ? -6.422 10.610 8.353 1.00 97.81 95 MET A O 1
ATOM 736 N N . GLY A 1 96 ? -4.639 9.757 7.282 1.00 97.06 96 GLY A N 1
ATOM 737 C CA . GLY A 1 96 ? -3.938 11.038 7.165 1.00 97.06 96 GLY A CA 1
ATOM 738 C C . GLY A 1 96 ? -4.719 12.074 6.346 1.00 97.06 96 GLY A C 1
ATOM 739 O O . GLY A 1 96 ? -4.627 13.271 6.608 1.00 97.06 96 GLY A O 1
ATOM 740 N N . ARG A 1 97 ? -5.551 11.615 5.403 1.00 97.00 97 ARG A N 1
ATOM 741 C CA . ARG A 1 97 ? -6.479 12.439 4.610 1.00 97.00 97 ARG A CA 1
ATOM 742 C C . ARG A 1 97 ? -7.849 12.650 5.268 1.00 97.00 97 ARG A C 1
ATOM 744 O O . ARG A 1 97 ? -8.685 13.339 4.694 1.00 97.00 97 ARG A O 1
ATOM 751 N N . LYS A 1 98 ? -8.075 12.105 6.471 1.00 96.88 98 LYS A N 1
ATOM 752 C CA . LYS A 1 98 ? -9.359 12.107 7.204 1.00 96.88 98 LYS A CA 1
ATOM 753 C C . LYS A 1 98 ? -10.500 11.377 6.479 1.00 96.88 98 LYS A C 1
ATOM 755 O O . LYS A 1 98 ? -11.674 11.589 6.772 1.00 96.88 98 LYS A O 1
ATOM 760 N N . GLU A 1 99 ? -10.159 10.477 5.565 1.00 97.75 99 GLU A N 1
ATOM 761 C CA . GLU A 1 99 ? -11.082 9.606 4.831 1.00 97.75 99 GLU A CA 1
ATOM 762 C C . GLU A 1 99 ? -11.336 8.332 5.657 1.00 97.75 99 GLU A C 1
ATOM 764 O O . GLU A 1 99 ? -10.926 7.227 5.305 1.00 97.75 99 GLU A O 1
ATOM 769 N N . TYR A 1 100 ? -11.954 8.485 6.832 1.00 97.75 100 TYR A N 1
ATOM 770 C CA . TYR A 1 100 ? -12.012 7.408 7.830 1.00 97.75 100 TYR A CA 1
ATOM 771 C C . TYR A 1 100 ? -12.836 6.188 7.395 1.00 97.75 100 TYR A C 1
ATOM 773 O O . TYR A 1 100 ? -12.513 5.072 7.791 1.00 97.75 100 TYR A O 1
ATOM 781 N N . ALA A 1 101 ? -13.867 6.367 6.564 1.00 97.44 101 ALA A N 1
ATOM 782 C CA . ALA A 1 101 ? -14.653 5.248 6.039 1.00 97.44 101 ALA A CA 1
ATOM 783 C C . ALA A 1 101 ? -13.802 4.336 5.135 1.00 97.44 101 ALA A C 1
ATOM 785 O O . ALA A 1 101 ? -13.783 3.118 5.314 1.00 97.44 101 ALA A O 1
ATOM 786 N N . ASP A 1 102 ? -13.023 4.932 4.231 1.00 97.31 102 ASP A N 1
ATOM 787 C CA . ASP A 1 102 ? -12.110 4.200 3.349 1.00 97.31 102 ASP A CA 1
ATOM 788 C C . ASP A 1 102 ? -10.952 3.579 4.134 1.00 97.31 102 ASP A C 1
ATOM 790 O O . ASP A 1 102 ? -10.518 2.459 3.843 1.00 97.31 102 ASP A O 1
ATOM 794 N N . ALA A 1 103 ? -10.480 4.277 5.174 1.00 97.81 103 ALA A N 1
ATOM 795 C CA . ALA A 1 103 ? -9.484 3.746 6.093 1.00 97.81 103 ALA A CA 1
ATOM 796 C C . ALA A 1 103 ? -9.966 2.455 6.765 1.00 97.81 103 ALA A C 1
ATOM 798 O O . ALA A 1 103 ? -9.233 1.467 6.768 1.00 97.81 103 ALA A O 1
ATOM 799 N N . VAL A 1 104 ? -11.200 2.431 7.284 1.00 98.06 104 VAL A N 1
ATOM 800 C CA . VAL A 1 104 ? -11.785 1.236 7.913 1.00 98.06 104 VAL A CA 1
ATOM 801 C C . VAL A 1 104 ? -11.829 0.065 6.937 1.00 98.06 104 VAL A C 1
ATOM 803 O O . VAL A 1 104 ? -11.371 -1.023 7.288 1.00 98.06 104 VAL A O 1
ATOM 806 N N . SER A 1 105 ? -12.329 0.277 5.717 1.00 97.25 105 SER A N 1
ATOM 807 C CA . SER A 1 105 ? -12.407 -0.769 4.689 1.00 97.25 105 SER A CA 1
ATOM 808 C C . SER A 1 105 ? -11.051 -1.429 4.442 1.00 97.25 105 SER A C 1
ATOM 810 O O . SER A 1 105 ? -10.947 -2.655 4.455 1.00 97.25 105 SER A O 1
ATOM 812 N N . CYS A 1 106 ? -9.995 -0.627 4.300 1.00 97.12 106 CYS A N 1
ATOM 813 C CA . CYS A 1 106 ? -8.649 -1.142 4.062 1.00 97.12 106 CYS A CA 1
ATOM 814 C C . CYS A 1 106 ? -8.061 -1.822 5.310 1.00 97.12 106 CYS A C 1
ATOM 816 O O . CYS A 1 106 ? -7.531 -2.931 5.235 1.00 97.12 106 CYS A O 1
ATOM 818 N N . LEU A 1 107 ? -8.178 -1.186 6.479 1.00 97.62 107 LEU A N 1
ATOM 819 C CA . LEU A 1 107 ? -7.571 -1.678 7.716 1.00 97.62 107 LEU A CA 1
ATOM 820 C C . LEU A 1 107 ? -8.202 -2.985 8.207 1.00 97.62 107 LEU A C 1
ATOM 822 O O . LEU A 1 107 ? -7.486 -3.819 8.754 1.00 97.62 107 LEU A O 1
ATOM 826 N N . ARG A 1 108 ? -9.504 -3.207 7.980 1.00 97.38 108 ARG A N 1
ATOM 827 C CA . ARG A 1 108 ? -10.158 -4.486 8.314 1.00 97.38 108 ARG A CA 1
ATOM 828 C C . ARG A 1 108 ? -9.587 -5.655 7.520 1.00 97.38 108 ARG A C 1
ATOM 830 O O . ARG A 1 108 ? -9.459 -6.747 8.063 1.00 97.38 108 ARG A O 1
ATOM 837 N N . LEU A 1 109 ? -9.236 -5.433 6.255 1.00 96.94 109 LEU A N 1
ATOM 838 C CA . LEU A 1 109 ? -8.628 -6.469 5.420 1.00 96.94 109 LEU A CA 1
ATOM 839 C C . LEU A 1 109 ? -7.171 -6.742 5.834 1.00 96.94 109 LEU A C 1
ATOM 841 O O . LEU A 1 109 ? -6.726 -7.886 5.806 1.00 96.94 109 LEU A O 1
ATOM 845 N N . ALA A 1 110 ? -6.454 -5.716 6.304 1.00 97.00 110 ALA A N 1
ATOM 846 C CA . ALA A 1 110 ? -5.103 -5.861 6.849 1.00 97.00 110 ALA A CA 1
ATOM 847 C C . ALA A 1 110 ? -5.062 -6.461 8.269 1.00 97.00 110 ALA A C 1
ATOM 849 O O . ALA A 1 110 ? -4.025 -6.979 8.686 1.00 97.00 110 ALA A O 1
ATOM 850 N N . GLU A 1 111 ? -6.168 -6.396 9.017 1.00 96.06 111 GLU A N 1
ATOM 851 C CA . GLU A 1 111 ? -6.260 -6.776 10.432 1.00 96.06 111 GLU A CA 1
ATOM 852 C C . GLU A 1 111 ? -5.779 -8.204 10.710 1.00 96.06 111 GLU A C 1
ATOM 854 O O . GLU A 1 111 ? -5.121 -8.442 11.720 1.00 96.06 111 GLU A O 1
ATOM 859 N N . GLY A 1 112 ? -6.071 -9.147 9.807 1.00 94.75 112 GLY A N 1
ATOM 860 C CA . GLY A 1 112 ? -5.664 -10.545 9.962 1.00 94.75 112 GLY A CA 1
ATOM 861 C C . GLY A 1 112 ? -4.149 -10.753 9.906 1.00 94.75 112 GLY A C 1
ATOM 862 O O . GLY A 1 112 ? -3.634 -11.647 10.571 1.00 94.75 112 GLY A O 1
ATOM 863 N N . SER A 1 113 ? -3.428 -9.926 9.144 1.00 97.19 113 SER A N 1
ATOM 864 C CA . SER A 1 113 ? -1.970 -10.029 8.990 1.00 97.19 113 SER A CA 1
ATOM 865 C C . SER A 1 113 ? -1.203 -9.072 9.901 1.00 97.19 113 SER A C 1
ATOM 867 O O . SER A 1 113 ? -0.092 -9.388 10.316 1.00 97.19 113 SER A O 1
ATOM 869 N N . PHE A 1 114 ? -1.779 -7.909 10.213 1.00 96.19 114 PHE A N 1
ATOM 870 C CA . PHE A 1 114 ? -1.137 -6.854 11.000 1.00 96.19 114 PHE A CA 1
ATOM 871 C C . PHE A 1 114 ? -2.030 -6.371 12.154 1.00 96.19 114 PHE A C 1
ATOM 873 O O . PHE A 1 114 ? -2.349 -5.180 12.221 1.00 96.19 114 PHE A O 1
ATOM 880 N N . PRO A 1 115 ? -2.433 -7.254 13.086 1.00 95.44 115 PRO A N 1
ATOM 881 C CA . PRO A 1 115 ? -3.380 -6.905 14.144 1.00 95.44 115 PRO A CA 1
ATOM 882 C C . PRO A 1 115 ? -2.862 -5.777 15.047 1.00 95.44 115 PRO A C 1
ATOM 884 O O . PRO A 1 115 ? -3.592 -4.828 15.321 1.00 95.44 115 PRO A O 1
ATOM 887 N N . GLU A 1 116 ? -1.586 -5.819 15.437 1.00 95.50 116 GLU A N 1
ATOM 888 C CA . GLU A 1 116 ? -0.960 -4.820 16.320 1.00 95.50 116 GLU A CA 1
ATOM 889 C C . GLU A 1 116 ? -0.976 -3.401 15.734 1.00 95.50 116 GLU A C 1
ATOM 891 O O . GLU A 1 116 ? -1.076 -2.418 16.464 1.00 95.50 116 GLU A O 1
ATOM 896 N N . GLN A 1 117 ? -0.908 -3.287 14.404 1.00 95.75 117 GLN A N 1
ATOM 897 C CA . GLN A 1 117 ? -0.926 -2.000 13.712 1.00 95.75 117 GLN A CA 1
ATOM 898 C C . GLN A 1 117 ? -2.350 -1.584 13.331 1.00 95.75 117 GLN A C 1
ATOM 900 O O . GLN A 1 117 ? -2.691 -0.410 13.443 1.00 95.75 117 GLN A O 1
ATOM 905 N N . ALA A 1 118 ? -3.192 -2.524 12.895 1.00 96.81 118 ALA A N 1
ATOM 906 C CA . ALA A 1 118 ? -4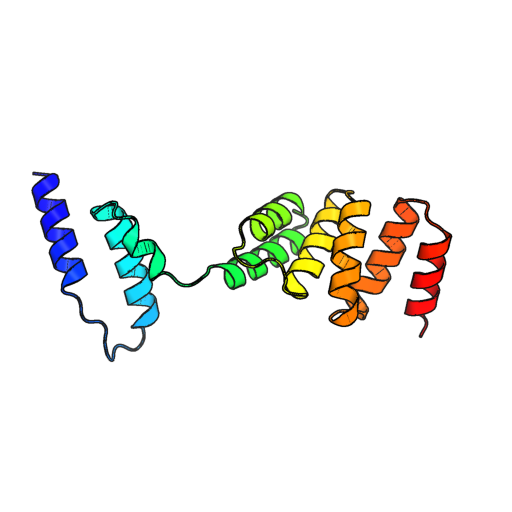.525 -2.231 12.381 1.00 96.81 118 ALA A CA 1
ATOM 907 C C . ALA A 1 118 ? -5.558 -1.980 13.490 1.00 96.81 118 ALA A C 1
ATOM 909 O O . ALA A 1 118 ? -6.343 -1.042 13.379 1.00 96.81 118 ALA A O 1
ATOM 910 N N . ILE A 1 119 ? -5.561 -2.768 14.571 1.00 96.88 119 ILE A N 1
ATOM 911 C CA . ILE A 1 119 ? -6.605 -2.716 15.613 1.00 96.88 119 ILE A CA 1
ATOM 912 C C . ILE A 1 119 ? -6.655 -1.342 16.314 1.00 96.88 119 ILE A C 1
ATOM 914 O O . ILE A 1 119 ? -7.754 -0.784 16.406 1.00 96.88 119 ILE A O 1
ATOM 918 N N . PRO A 1 120 ? -5.529 -0.730 16.748 1.00 97.25 120 PRO A N 1
ATOM 919 C CA . PRO A 1 120 ? -5.564 0.614 17.333 1.00 97.25 120 PRO A CA 1
ATOM 920 C C . PRO A 1 120 ? -6.053 1.681 16.352 1.00 97.25 120 PRO A C 1
ATOM 922 O O . PRO A 1 120 ? -6.738 2.630 16.726 1.00 97.25 120 PRO A O 1
ATOM 925 N N . LYS A 1 121 ? -5.719 1.527 15.069 1.00 97.81 121 LYS A N 1
ATOM 926 C CA . LYS A 1 121 ? -6.123 2.463 14.017 1.00 97.81 121 LYS A CA 1
ATOM 927 C C . LYS A 1 121 ? -7.604 2.326 13.670 1.00 97.81 121 LYS A C 1
ATOM 929 O O . LYS A 1 121 ? -8.254 3.339 13.425 1.00 97.81 121 LYS A O 1
ATOM 934 N N . LEU A 1 122 ? -8.146 1.110 13.708 1.00 97.75 122 LEU A N 1
ATOM 935 C CA . LEU A 1 122 ? -9.570 0.839 13.523 1.00 97.75 122 LEU A CA 1
ATOM 936 C C . LEU A 1 122 ? -10.410 1.460 14.640 1.00 97.75 122 LEU A C 1
ATOM 938 O O . LEU A 1 122 ? -11.389 2.133 14.330 1.00 97.75 122 LEU A O 1
ATOM 942 N N . GLU A 1 123 ? -10.009 1.314 15.909 1.00 97.75 123 GLU A N 1
ATOM 943 C CA . GLU A 1 123 ? -10.683 2.000 17.027 1.00 97.75 123 GLU A CA 1
ATOM 944 C C . GLU A 1 123 ? -10.750 3.511 16.797 1.00 97.75 123 GLU A C 1
ATOM 946 O O . GLU A 1 123 ? -11.836 4.091 16.861 1.00 97.75 123 GLU A O 1
ATOM 951 N N . LEU A 1 124 ? -9.614 4.124 16.442 1.00 97.75 124 LEU A N 1
ATOM 952 C CA . LEU A 1 124 ? -9.555 5.551 16.142 1.00 97.75 124 LEU A CA 1
ATOM 953 C C . LEU A 1 124 ? -10.519 5.932 15.011 1.00 97.75 124 LEU A C 1
ATOM 955 O O . LEU A 1 124 ? -11.287 6.880 15.156 1.00 97.75 124 LEU A O 1
ATOM 959 N N . CYS A 1 125 ? -10.508 5.191 13.899 1.00 97.88 125 CYS A N 1
ATOM 960 C CA . CYS A 1 125 ? -11.372 5.493 12.758 1.00 97.88 125 CYS A CA 1
ATOM 961 C C . CYS A 1 125 ? -12.858 5.406 13.125 1.00 97.88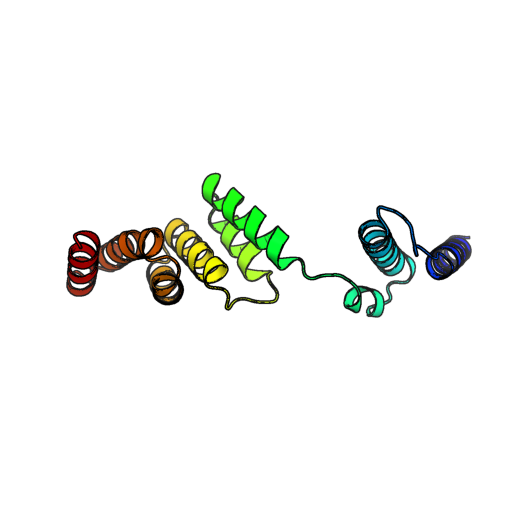 125 CYS A C 1
ATOM 963 O O . CYS A 1 125 ? -13.619 6.308 12.781 1.00 97.88 125 CYS A O 1
ATOM 965 N N . TYR A 1 126 ? -13.282 4.365 13.849 1.00 98.25 126 TYR A N 1
ATOM 966 C CA . TYR A 1 126 ? -14.678 4.238 14.279 1.00 98.25 126 TYR A CA 1
ATOM 967 C C . TYR A 1 126 ? -15.095 5.354 15.235 1.00 98.25 126 TYR A C 1
ATOM 969 O O . TYR A 1 126 ? -16.217 5.855 15.140 1.00 98.25 126 TYR A O 1
ATOM 977 N N . ARG A 1 127 ? -14.190 5.805 16.111 1.00 97.56 127 ARG A N 1
ATOM 978 C CA . ARG A 1 127 ? -14.450 6.945 16.994 1.00 97.56 127 ARG A CA 1
ATOM 979 C C . ARG A 1 127 ? -14.682 8.236 16.209 1.00 97.56 127 ARG A C 1
ATOM 981 O O . ARG A 1 127 ? -15.635 8.954 16.506 1.00 97.56 127 ARG A O 1
ATOM 988 N N . GLU A 1 128 ? -13.857 8.508 15.200 1.00 97.69 128 GLU A N 1
ATOM 989 C CA . GLU A 1 128 ? -14.009 9.677 14.318 1.00 97.69 128 GLU A CA 1
ATOM 990 C C . GLU A 1 128 ? -15.296 9.605 13.479 1.00 97.69 128 GLU A C 1
ATOM 992 O O . GLU A 1 128 ? -15.962 10.618 13.261 1.00 97.69 128 GLU A O 1
ATOM 997 N N . LEU A 1 129 ? -15.708 8.396 13.084 1.00 97.62 129 LEU A N 1
ATOM 998 C CA . LEU A 1 129 ? -16.987 8.137 12.415 1.00 97.62 129 LEU A CA 1
ATOM 999 C C . LEU A 1 129 ? -18.201 8.167 13.362 1.00 97.62 129 LEU A C 1
ATOM 1001 O O . LEU A 1 129 ? -19.332 8.038 12.897 1.00 97.62 129 LEU A O 1
ATOM 1005 N N . LYS A 1 130 ? -17.992 8.358 14.674 1.00 97.56 130 LYS A N 1
ATOM 1006 C CA . LYS A 1 130 ? -19.022 8.310 15.732 1.00 97.56 130 LYS A CA 1
ATOM 1007 C C . LYS A 1 130 ? -19.731 6.955 15.857 1.00 97.56 130 LYS A C 1
ATOM 1009 O O . LYS A 1 130 ? -20.806 6.863 16.446 1.00 97.56 130 LYS A O 1
ATOM 1014 N N . ASP A 1 131 ? -19.106 5.894 15.361 1.00 97.56 131 ASP A N 1
ATOM 1015 C CA . ASP A 1 131 ? -19.536 4.517 15.573 1.00 97.56 131 ASP A CA 1
ATOM 1016 C C . ASP A 1 131 ? -18.928 3.995 16.881 1.00 97.56 131 ASP A C 1
ATOM 1018 O O . ASP A 1 131 ? -17.940 3.255 16.923 1.00 97.56 131 ASP A O 1
ATOM 1022 N N . TYR A 1 132 ? -19.501 4.453 17.994 1.00 96.62 132 TYR A N 1
ATOM 1023 C CA . TYR A 1 132 ? -18.978 4.149 19.325 1.00 96.62 132 TYR A CA 1
ATOM 1024 C C . TYR A 1 132 ? -19.091 2.666 19.693 1.00 96.62 132 TYR A C 1
ATOM 1026 O O . TYR A 1 132 ? -18.309 2.183 20.512 1.00 96.62 132 TYR A O 1
ATOM 1034 N N . GLN A 1 133 ? -20.022 1.933 19.075 1.00 97.50 133 GLN A N 1
ATOM 1035 C CA . GLN A 1 133 ? -20.167 0.497 19.289 1.00 97.50 133 GLN A CA 1
ATOM 1036 C C . GLN A 1 133 ? -18.941 -0.250 18.755 1.00 97.50 133 GLN A C 1
ATOM 1038 O O . GLN A 1 133 ? -18.322 -1.026 19.490 1.00 97.50 133 GLN A O 1
ATOM 1043 N N . ASN A 1 134 ? -18.547 0.022 17.508 1.00 96.62 134 ASN A N 1
ATOM 1044 C CA . ASN A 1 134 ? -17.358 -0.597 16.928 1.00 96.62 134 ASN A CA 1
ATOM 1045 C C . ASN A 1 134 ? -16.064 -0.060 17.551 1.00 96.62 134 ASN A C 1
ATOM 1047 O O . ASN A 1 134 ? -15.141 -0.839 17.794 1.00 96.62 134 ASN A O 1
ATOM 1051 N N . ALA A 1 135 ? -16.002 1.227 17.905 1.00 97.19 135 ALA A N 1
ATOM 1052 C CA . ALA A 1 135 ? -14.855 1.775 18.630 1.00 97.19 135 ALA A CA 1
ATOM 1053 C C . ALA A 1 135 ? -14.621 1.033 19.961 1.00 97.19 135 ALA A C 1
ATOM 1055 O O . ALA A 1 135 ? -13.503 0.599 20.244 1.00 97.19 135 ALA A O 1
ATOM 1056 N N . TYR A 1 136 ? -15.683 0.796 20.742 1.00 96.88 136 TYR A N 1
ATOM 1057 C CA . TYR A 1 136 ? -15.596 0.024 21.984 1.00 96.88 136 TYR A CA 1
ATOM 1058 C C . TYR A 1 136 ? -15.153 -1.426 21.740 1.00 96.88 136 TYR A C 1
ATOM 1060 O O . TYR A 1 136 ? -14.278 -1.928 22.447 1.00 96.88 136 TYR A O 1
ATOM 1068 N N . PHE A 1 137 ? -15.696 -2.086 20.711 1.00 97.00 137 PHE A N 1
ATOM 1069 C CA . PHE A 1 137 ? -15.288 -3.442 20.334 1.00 97.00 137 PHE A CA 1
ATOM 1070 C C . PHE A 1 137 ? -13.775 -3.536 20.073 1.00 97.00 137 PHE A C 1
ATOM 1072 O O . PHE A 1 137 ? -13.098 -4.394 20.650 1.00 97.00 137 PHE A O 1
ATOM 1079 N N . TYR A 1 138 ? -13.224 -2.627 19.264 1.00 96.19 138 TYR A N 1
ATOM 1080 C CA . TYR A 1 138 ? -11.790 -2.607 18.971 1.00 96.19 138 TYR A CA 1
ATOM 1081 C C . TYR A 1 138 ? -10.945 -2.191 20.185 1.00 96.19 138 TYR A C 1
ATOM 1083 O O . TYR A 1 138 ? -9.866 -2.748 20.381 1.00 96.19 138 TYR A O 1
ATOM 1091 N N . ALA A 1 139 ? -11.432 -1.302 21.056 1.00 95.56 139 ALA A N 1
ATOM 1092 C CA . ALA A 1 139 ? -10.760 -0.967 22.316 1.00 95.56 139 ALA A CA 1
ATOM 1093 C C . ALA A 1 139 ? -10.648 -2.180 23.259 1.00 95.56 139 ALA A C 1
ATOM 1095 O O . ALA A 1 139 ? -9.613 -2.394 23.890 1.00 95.56 139 ALA A O 1
ATOM 1096 N N . CYS A 1 140 ? -11.690 -3.010 23.339 1.00 95.00 140 CYS A N 1
ATOM 1097 C CA . CYS A 1 140 ? -11.645 -4.268 24.084 1.00 95.00 140 CYS A CA 1
ATOM 1098 C C . CYS A 1 140 ? -10.672 -5.273 23.460 1.00 95.00 140 CYS A C 1
ATOM 1100 O O . CYS A 1 140 ? -9.994 -5.992 24.192 1.00 95.00 140 CYS A O 1
ATOM 1102 N N . LYS A 1 141 ? -10.588 -5.317 22.125 1.00 93.56 141 LYS A N 1
ATOM 1103 C CA . LYS A 1 141 ? -9.682 -6.216 21.403 1.00 93.56 141 LYS A CA 1
ATOM 1104 C C . LYS A 1 141 ? -8.203 -5.886 21.636 1.00 93.56 141 LYS A C 1
ATOM 1106 O O . LYS A 1 141 ? -7.406 -6.806 21.675 1.00 93.56 141 LYS A O 1
ATOM 1111 N N . GLN A 1 142 ? -7.856 -4.615 21.852 1.00 89.31 142 GLN A N 1
ATOM 1112 C CA . GLN A 1 142 ? -6.481 -4.183 22.165 1.00 89.31 142 GLN A CA 1
ATOM 1113 C C . GLN A 1 142 ? -5.994 -4.594 23.562 1.00 89.31 142 GLN A C 1
ATOM 1115 O O . GLN A 1 142 ? -4.794 -4.632 23.803 1.00 89.31 142 GLN A O 1
ATOM 1120 N N . LYS A 1 143 ? -6.909 -4.838 24.507 1.00 82.44 143 LYS A N 1
ATOM 1121 C CA . LYS A 1 143 ? -6.566 -5.198 25.896 1.00 82.44 143 LYS A CA 1
ATOM 1122 C C . LYS A 1 143 ? -6.298 -6.695 26.088 1.00 82.44 143 LYS A C 1
ATOM 1124 O O . LYS A 1 143 ? -6.032 -7.108 27.214 1.00 82.44 143 LYS A O 1
ATOM 1129 N N . LYS A 1 144 ? -6.466 -7.489 25.033 1.00 65.19 144 LYS A N 1
ATOM 1130 C CA . LYS A 1 144 ? -6.237 -8.934 25.011 1.00 65.19 144 LYS A CA 1
ATOM 1131 C C . LYS A 1 144 ? -4.907 -9.221 24.342 1.00 65.19 144 LYS A C 1
ATOM 1133 O O . LYS A 1 144 ? -4.232 -10.143 24.837 1.00 65.19 144 LYS A O 1
#

Radius of gyration: 22.3 Å; chains: 1; bounding box: 48×27×65 Å

Foldseek 3Di:
DLLVVLVVLLVVLVPDDLPPPPCSPVVLLVSLVVNCVSVVDPVSVVPHDFCQVVLLVVLVVCVVVLNLVSSCVSLVPGPDQLDLSSLLSNLSSCVSVVVLVSSLVSLVSNCVVCVVSSLVSNLVSCVSVVVVVSNVVSVVVNVD

pLDDT: mean 91.16, std 9.33, range [59.38, 98.31]